Protein AF-A0A723M7U4-F1 (afdb_monomer_lite)

Foldseek 3Di:
DDDDPDDDDWVQDDDDPDPPPQLQVQLVVQQVVDPDRDCTVRNHVVSLCVVVVVDPPHDVVVVCVVPDDDDPPDPPDCCVVPHDPPD

Radius of gyration: 14.09 Å; chains: 1; bounding box: 37×31×36 Å

Secondary structure (DSSP, 8-state):
-EETTEE---SS----SSTT-HHHHHHHHHHHHSTT--TTIIIIIIHHHHHTT--TTS-HHHHHHHH----TT--TTGGGGS--S--

pLDDT: mean 97.79, std 1.57, range [86.25, 98.81]

Sequence (87 aa):
SRKGNSMSLENGIIAVNRSEHPALKKGLEIMHSKPYGDPYIDGVCGGLRHYFNCSIRHNYEEFCNFIEFKHEHIFMDTSSLTISSWR

Organism: Salmonella enterica (NCBI:txid28901)

Structure (mmCIF, N/CA/C/O backbone):
data_AF-A0A723M7U4-F1
#
_entry.id   AF-A0A723M7U4-F1
#
loop_
_atom_site.group_PDB
_atom_site.id
_atom_site.type_symbol
_atom_site.label_atom_id
_atom_site.label_alt_id
_atom_site.label_comp_id
_atom_site.label_asym_id
_atom_site.label_entity_id
_atom_site.label_seq_id
_atom_site.pdbx_PDB_ins_code
_atom_site.Cartn_x
_atom_site.Cartn_y
_a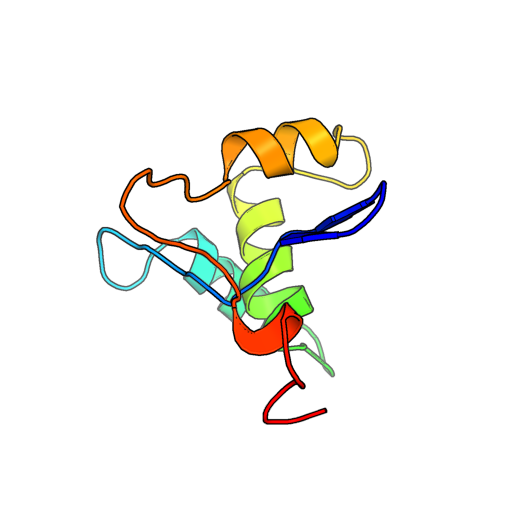tom_site.Cartn_z
_atom_site.occupancy
_atom_site.B_iso_or_equiv
_atom_site.auth_seq_id
_atom_site.auth_comp_id
_atom_site.auth_asym_id
_atom_site.auth_atom_id
_atom_site.pdbx_PDB_model_num
ATOM 1 N N . SER A 1 1 ? -4.327 5.718 5.533 1.00 95.88 1 SER A N 1
ATOM 2 C CA . SER A 1 1 ? -4.615 6.353 6.835 1.00 95.88 1 SER A CA 1
ATOM 3 C C . SER A 1 1 ? -5.274 7.700 6.616 1.00 95.88 1 SER A C 1
ATOM 5 O O . SER A 1 1 ? -4.875 8.416 5.703 1.00 95.88 1 SER A O 1
ATOM 7 N N . ARG A 1 2 ? -6.271 8.032 7.442 1.00 97.56 2 ARG A N 1
ATOM 8 C CA . ARG A 1 2 ? -6.910 9.353 7.516 1.00 97.56 2 ARG A CA 1
ATOM 9 C C . ARG A 1 2 ? -6.742 9.863 8.945 1.00 97.56 2 ARG A C 1
ATOM 11 O O . ARG A 1 2 ? -7.408 9.365 9.847 1.00 97.56 2 ARG A O 1
ATOM 18 N N . LYS A 1 3 ? -5.802 10.783 9.168 1.00 94.69 3 LYS A N 1
ATOM 19 C CA . LYS A 1 3 ? -5.490 11.338 10.496 1.00 94.69 3 LYS A CA 1
ATOM 20 C C . LYS A 1 3 ? -5.531 12.860 10.406 1.00 94.69 3 LYS A C 1
ATOM 22 O O . LYS A 1 3 ? -4.795 13.451 9.624 1.00 94.69 3 LYS A O 1
ATOM 27 N N . GLY A 1 4 ? -6.392 13.498 11.199 1.00 94.94 4 GLY A N 1
ATOM 28 C CA . GLY A 1 4 ? -6.668 14.931 11.053 1.00 94.94 4 GLY A CA 1
ATOM 29 C C . GLY A 1 4 ? -7.283 15.246 9.683 1.00 94.94 4 GLY A C 1
ATOM 30 O O . GLY A 1 4 ? -8.175 14.533 9.234 1.00 94.94 4 GLY A O 1
ATOM 31 N N . ASN A 1 5 ? -6.777 16.287 9.015 1.00 94.19 5 ASN A N 1
ATOM 32 C CA . ASN A 1 5 ? -7.257 16.736 7.699 1.00 94.19 5 ASN A CA 1
ATOM 33 C C . ASN A 1 5 ? -6.461 16.155 6.516 1.00 94.19 5 ASN A C 1
ATOM 35 O O . ASN A 1 5 ? -6.614 16.629 5.394 1.00 94.19 5 ASN A O 1
ATOM 39 N N . SER A 1 6 ? -5.576 15.180 6.744 1.00 95.69 6 SER A N 1
ATOM 40 C CA . SER A 1 6 ? -4.755 14.578 5.691 1.00 95.69 6 SER A CA 1
ATOM 41 C C . SER A 1 6 ? -5.067 13.098 5.494 1.00 95.69 6 SER A C 1
ATOM 43 O O . SER A 1 6 ? -5.537 12.394 6.398 1.00 95.69 6 SER A O 1
ATOM 45 N N . MET A 1 7 ? -4.783 12.617 4.284 1.00 97.12 7 MET A N 1
ATOM 46 C CA . MET A 1 7 ? -4.823 11.200 3.959 1.00 97.12 7 MET A CA 1
ATOM 47 C C . MET A 1 7 ? -3.546 10.765 3.254 1.00 97.12 7 MET A C 1
ATOM 49 O O . MET A 1 7 ? -2.971 11.520 2.473 1.00 97.12 7 MET A O 1
ATOM 53 N N . SER A 1 8 ? -3.144 9.531 3.529 1.00 97.56 8 SER A N 1
ATOM 54 C CA . SER A 1 8 ? -1.998 8.873 2.907 1.00 97.56 8 SER A CA 1
ATOM 55 C C . SER A 1 8 ? -2.343 7.421 2.612 1.00 97.56 8 SER A C 1
ATOM 57 O O . SER A 1 8 ? -3.055 6.776 3.392 1.00 97.56 8 SER A O 1
ATOM 59 N N . LEU A 1 9 ? -1.789 6.880 1.529 1.00 98.19 9 LEU A N 1
ATOM 60 C CA . LEU A 1 9 ? -1.610 5.431 1.402 1.00 98.19 9 LEU A CA 1
ATOM 61 C C . LEU A 1 9 ? -0.856 4.921 2.632 1.00 98.19 9 LEU A C 1
ATOM 63 O O . LEU A 1 9 ? -0.057 5.652 3.194 1.00 98.19 9 LEU A O 1
ATOM 67 N N . GLU A 1 10 ? -1.131 3.698 3.066 1.00 98.38 10 GLU A N 1
ATOM 68 C CA . GLU A 1 10 ? -0.432 3.055 4.180 1.00 98.38 10 GLU A CA 1
ATOM 69 C C . GLU A 1 10 ? -0.280 1.568 3.885 1.00 98.38 10 GLU A C 1
ATOM 71 O O . GLU A 1 10 ? -1.079 0.997 3.143 1.00 98.38 10 GLU A O 1
ATOM 76 N N . ASN A 1 11 ? 0.709 0.932 4.505 1.00 98.06 11 ASN A N 1
ATOM 77 C CA . ASN A 1 11 ? 0.946 -0.507 4.390 1.00 98.06 11 ASN A CA 1
ATOM 78 C C . ASN A 1 11 ? 0.414 -1.319 5.586 1.00 98.06 11 ASN A C 1
ATOM 80 O O . ASN A 1 11 ? 0.661 -2.520 5.653 1.00 98.06 11 ASN A O 1
ATOM 84 N N . GLY A 1 12 ? -0.336 -0.699 6.507 1.00 98.31 12 GLY A N 1
ATOM 85 C CA . GLY A 1 12 ? -0.954 -1.400 7.642 1.00 98.31 12 GLY A CA 1
ATOM 86 C C . GLY A 1 12 ? -1.956 -2.487 7.230 1.00 98.31 12 GLY A C 1
ATOM 87 O O . GLY A 1 12 ? -2.194 -3.420 7.991 1.00 98.31 12 GLY A O 1
ATOM 88 N N . ILE A 1 13 ? -2.517 -2.393 6.019 1.00 98.62 13 ILE A N 1
ATOM 89 C CA . ILE A 1 13 ? -3.310 -3.449 5.381 1.00 98.62 13 ILE A CA 1
ATOM 90 C C . ILE A 1 13 ? -2.890 -3.536 3.910 1.00 98.62 13 ILE A C 1
ATOM 92 O O . ILE A 1 13 ? -2.952 -2.542 3.189 1.00 98.62 13 ILE A O 1
ATOM 96 N N . ILE A 1 14 ? -2.501 -4.729 3.453 1.00 98.56 14 ILE A N 1
ATOM 97 C CA . ILE A 1 14 ? -2.255 -5.041 2.039 1.00 98.56 14 ILE A CA 1
ATOM 98 C C . ILE A 1 14 ? -3.046 -6.304 1.705 1.00 98.56 14 ILE A C 1
ATOM 100 O O . ILE A 1 14 ? -2.723 -7.390 2.182 1.00 98.56 14 ILE A O 1
ATOM 104 N N . ALA A 1 15 ? -4.078 -6.163 0.877 1.00 98.62 15 ALA A N 1
ATOM 105 C CA . ALA A 1 15 ? -4.878 -7.280 0.392 1.00 98.62 15 ALA A CA 1
ATOM 106 C C . ALA A 1 15 ? -4.594 -7.511 -1.096 1.00 98.62 15 ALA A C 1
ATOM 108 O O . ALA A 1 15 ? -4.715 -6.596 -1.909 1.00 98.62 15 ALA A O 1
ATOM 109 N N . VAL A 1 16 ? -4.227 -8.739 -1.457 1.00 98.19 16 VAL A N 1
ATOM 110 C CA . VAL A 1 16 ? -4.004 -9.159 -2.846 1.00 98.19 16 VAL A CA 1
ATOM 111 C C . VAL A 1 16 ? -4.723 -10.476 -3.102 1.00 98.19 16 VAL A C 1
ATOM 113 O O . VAL A 1 16 ? -4.773 -11.344 -2.236 1.00 98.19 16 VAL A O 1
ATOM 116 N N . ASN A 1 17 ? -5.274 -10.642 -4.301 1.00 98.25 17 ASN A N 1
ATOM 117 C CA . ASN A 1 17 ? -6.001 -11.855 -4.686 1.00 98.25 17 ASN A CA 1
ATOM 118 C C . ASN A 1 17 ? -5.114 -12.923 -5.350 1.00 98.25 17 ASN A C 1
ATOM 120 O O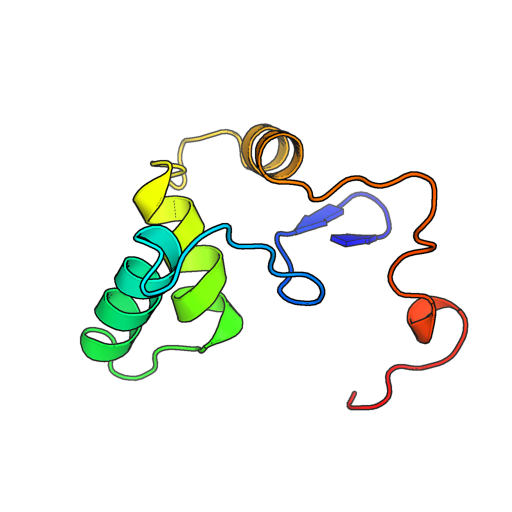 . ASN A 1 17 ? -5.607 -13.983 -5.726 1.00 98.25 17 ASN A O 1
ATOM 124 N N . ARG A 1 18 ? -3.824 -12.636 -5.551 1.00 98.44 18 ARG A N 1
ATOM 125 C CA . ARG A 1 18 ? -2.869 -13.527 -6.217 1.00 98.44 18 ARG A CA 1
ATOM 126 C C . ARG A 1 18 ? -1.444 -13.249 -5.764 1.00 98.44 18 ARG A C 1
ATOM 128 O O . ARG A 1 18 ? -1.112 -12.120 -5.396 1.00 98.44 18 ARG A O 1
ATOM 135 N N . SER A 1 19 ? -0.597 -14.267 -5.876 1.00 98.06 19 SER A N 1
ATOM 136 C CA . SER A 1 19 ? 0.852 -14.098 -5.809 1.00 98.06 19 SER A CA 1
ATOM 137 C C . SER A 1 19 ? 1.352 -13.217 -6.958 1.00 98.06 19 SER A C 1
ATOM 139 O O . SER A 1 19 ? 0.690 -13.076 -7.996 1.00 98.06 19 SER A O 1
ATOM 141 N N . GLU A 1 20 ? 2.528 -12.612 -6.759 1.00 98.06 20 GLU A N 1
ATOM 142 C CA . GLU A 1 20 ? 3.194 -11.771 -7.761 1.00 98.06 20 GLU A CA 1
ATOM 143 C C . GLU A 1 20 ? 2.276 -10.669 -8.319 1.00 98.06 20 GLU A C 1
ATOM 145 O O . GLU A 1 20 ? 2.275 -10.394 -9.523 1.00 98.06 20 GLU A O 1
ATOM 150 N N . HIS A 1 21 ? 1.447 -10.062 -7.454 1.00 98.69 21 HIS A N 1
ATOM 151 C CA . HIS A 1 21 ? 0.507 -9.027 -7.875 1.00 98.69 21 HIS A CA 1
ATOM 152 C C . HIS A 1 21 ? 1.268 -7.893 -8.588 1.00 98.69 21 HIS A C 1
ATOM 154 O O . HIS A 1 21 ? 2.223 -7.356 -8.013 1.00 98.69 21 HIS A O 1
ATOM 160 N N . PRO A 1 22 ? 0.858 -7.486 -9.806 1.00 98.75 22 PRO A N 1
ATOM 161 C CA . PRO A 1 22 ? 1.652 -6.577 -10.632 1.00 98.75 22 PRO A CA 1
ATOM 162 C C . PRO A 1 22 ? 2.014 -5.250 -9.957 1.00 98.75 22 PRO A C 1
ATOM 164 O O . PRO A 1 22 ? 3.117 -4.754 -10.156 1.00 98.75 22 PRO A O 1
ATOM 167 N N . ALA A 1 23 ? 1.135 -4.702 -9.110 1.00 98.69 23 ALA A N 1
ATOM 168 C CA 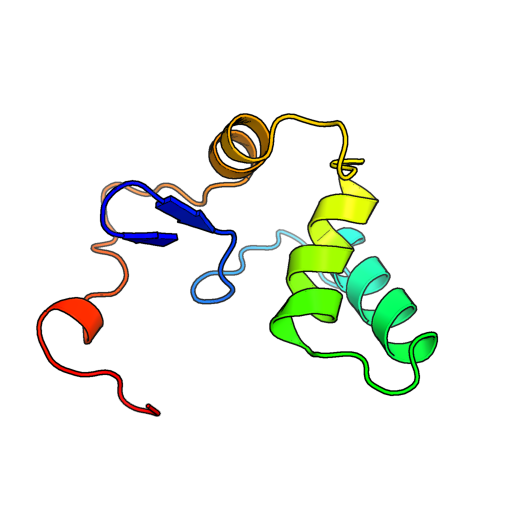. ALA A 1 23 ? 1.426 -3.471 -8.370 1.00 98.69 23 ALA A CA 1
ATOM 169 C C . ALA A 1 23 ? 2.603 -3.614 -7.388 1.00 98.69 23 ALA A C 1
ATOM 171 O O . ALA A 1 23 ? 3.464 -2.740 -7.329 1.00 98.69 23 ALA A O 1
ATOM 172 N N . LEU A 1 24 ? 2.679 -4.736 -6.663 1.00 98.81 24 LEU A N 1
ATOM 173 C CA . LEU A 1 24 ? 3.784 -5.010 -5.738 1.00 98.81 24 LEU A CA 1
ATOM 174 C C . LEU A 1 24 ? 5.057 -5.373 -6.505 1.00 98.81 24 LEU A C 1
ATOM 176 O O . LEU A 1 24 ? 6.143 -4.928 -6.150 1.00 98.81 24 LEU A O 1
ATOM 180 N N . LYS A 1 25 ? 4.922 -6.110 -7.615 1.00 98.75 25 LYS A N 1
ATOM 181 C CA . LYS A 1 25 ? 6.049 -6.410 -8.506 1.00 98.75 25 LYS A CA 1
ATOM 182 C C . LYS A 1 25 ? 6.642 -5.144 -9.128 1.00 98.75 25 LYS A C 1
ATOM 184 O O . LYS A 1 25 ? 7.857 -5.041 -9.252 1.00 98.75 25 LYS A O 1
ATOM 189 N N . LYS A 1 26 ? 5.803 -4.154 -9.448 1.00 98.81 26 LYS A N 1
ATOM 190 C CA . LYS A 1 26 ? 6.252 -2.827 -9.883 1.00 98.81 26 LYS A CA 1
ATOM 191 C C . LYS A 1 26 ? 6.981 -2.080 -8.767 1.00 98.81 26 LYS A C 1
ATOM 193 O O . LYS A 1 26 ? 7.994 -1.447 -9.036 1.00 98.81 26 LYS A O 1
ATOM 198 N N . GLY A 1 27 ? 6.507 -2.178 -7.527 1.00 98.75 27 GLY A N 1
ATOM 199 C CA . GLY A 1 27 ? 7.224 -1.656 -6.363 1.00 98.75 27 GLY A CA 1
ATOM 200 C C . GLY A 1 27 ? 8.617 -2.270 -6.205 1.00 98.75 27 GLY A C 1
ATOM 201 O O . GLY A 1 27 ? 9.598 -1.543 -6.065 1.00 98.75 27 GLY A O 1
ATOM 202 N N . LEU A 1 28 ? 8.720 -3.596 -6.331 1.00 98.75 28 LEU A N 1
ATOM 203 C CA . LEU A 1 28 ? 9.999 -4.311 -6.328 1.00 98.75 28 LEU A CA 1
ATOM 204 C C . LEU A 1 28 ? 10.922 -3.845 -7.465 1.00 98.75 28 LEU A C 1
ATOM 206 O O . LEU A 1 28 ? 12.103 -3.606 -7.239 1.00 98.75 28 LEU A O 1
ATOM 210 N N . GLU A 1 29 ? 10.383 -3.658 -8.672 1.00 98.81 29 GLU A N 1
ATOM 211 C CA . GLU A 1 29 ? 11.131 -3.118 -9.814 1.00 98.81 29 GLU A CA 1
ATOM 212 C C . GLU A 1 29 ? 11.688 -1.712 -9.522 1.00 98.81 29 GLU A C 1
ATOM 214 O O . GLU A 1 29 ? 12.855 -1.438 -9.799 1.00 98.81 29 GLU A O 1
ATOM 219 N N . ILE A 1 30 ? 10.886 -0.830 -8.912 1.00 98.69 30 ILE A N 1
ATOM 220 C CA . ILE A 1 30 ? 11.329 0.514 -8.512 1.00 98.69 30 ILE A CA 1
ATOM 221 C C . ILE A 1 30 ? 12.464 0.416 -7.490 1.00 98.69 30 ILE A C 1
ATOM 223 O O . ILE A 1 30 ? 13.471 1.109 -7.633 1.00 98.69 30 ILE A O 1
ATOM 227 N N . MET A 1 31 ? 12.327 -0.447 -6.484 1.00 98.62 31 MET A N 1
ATOM 228 C CA . MET A 1 31 ? 13.353 -0.637 -5.457 1.00 98.62 31 MET A CA 1
ATOM 229 C C . MET A 1 31 ? 14.647 -1.232 -6.016 1.00 98.62 31 MET A C 1
ATOM 231 O O . MET A 1 31 ? 15.722 -0.838 -5.585 1.00 98.62 31 MET A O 1
ATOM 235 N N . HIS A 1 32 ? 14.568 -2.132 -6.998 1.00 98.50 32 HIS A N 1
ATOM 236 C CA . HIS A 1 32 ? 15.750 -2.645 -7.697 1.00 98.50 32 HIS A CA 1
ATOM 237 C C . HIS A 1 32 ? 16.460 -1.566 -8.524 1.00 98.50 32 HIS A C 1
ATOM 239 O O . HIS A 1 32 ? 17.668 -1.645 -8.730 1.00 98.50 32 HIS A O 1
ATOM 245 N N . SER A 1 33 ? 15.720 -0.571 -9.019 1.00 98.44 33 SER A N 1
ATOM 246 C CA . SER A 1 33 ? 16.282 0.512 -9.827 1.00 98.44 33 SER A CA 1
ATOM 247 C C . SER A 1 33 ? 16.805 1.687 -8.999 1.00 98.44 33 SER A C 1
ATOM 249 O O . SER A 1 33 ? 17.682 2.409 -9.476 1.00 98.44 33 SER A O 1
ATOM 251 N N . LYS A 1 34 ? 16.247 1.948 -7.813 1.00 97.56 34 LYS A N 1
ATOM 252 C CA . LYS A 1 34 ? 16.627 3.093 -6.977 1.00 97.56 34 LYS A CA 1
ATOM 253 C C . LYS A 1 34 ? 17.741 2.713 -5.996 1.00 97.56 34 LYS A C 1
ATOM 255 O O . LYS A 1 34 ? 17.586 1.736 -5.273 1.00 97.56 34 LYS A O 1
ATOM 260 N N . PRO A 1 35 ? 18.811 3.523 -5.865 1.00 96.69 35 PRO A N 1
ATOM 261 C CA . PRO A 1 35 ? 19.923 3.215 -4.958 1.00 96.69 35 PRO A CA 1
ATOM 262 C C . PRO A 1 35 ? 19.513 3.185 -3.476 1.00 96.69 35 PRO A C 1
ATOM 264 O O . PRO A 1 35 ? 20.133 2.483 -2.686 1.00 96.69 35 PRO A O 1
ATOM 267 N N . TYR A 1 36 ? 18.463 3.926 -3.110 1.00 97.44 36 TYR A N 1
ATOM 268 C CA . TYR A 1 36 ? 17.928 4.020 -1.749 1.0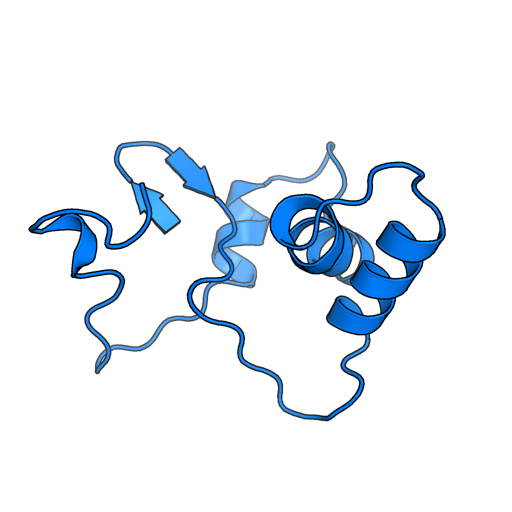0 97.44 36 TYR A CA 1
ATOM 269 C C . TYR A 1 36 ? 16.414 3.781 -1.752 1.00 97.44 36 TYR A C 1
ATOM 271 O O . TYR A 1 36 ? 15.648 4.613 -1.271 1.00 97.44 36 TYR A O 1
ATOM 279 N N . GLY A 1 37 ? 15.978 2.693 -2.393 1.00 97.38 37 GLY A N 1
ATOM 280 C CA . GLY A 1 37 ? 14.564 2.333 -2.454 1.00 97.38 37 GLY A CA 1
ATOM 281 C C . GLY A 1 37 ? 13.999 2.040 -1.064 1.00 97.38 37 GLY A C 1
ATOM 282 O O . GLY A 1 37 ? 14.464 1.119 -0.394 1.00 97.38 37 GLY A O 1
ATOM 283 N N . ASP A 1 38 ? 12.987 2.795 -0.644 1.00 98.56 38 ASP A N 1
ATOM 284 C CA . ASP A 1 38 ? 12.307 2.558 0.629 1.00 98.56 38 ASP A CA 1
ATOM 285 C C . ASP A 1 38 ? 11.162 1.540 0.443 1.00 98.56 38 ASP A C 1
ATOM 287 O O . ASP A 1 38 ? 10.311 1.722 -0.436 1.00 98.56 38 ASP A O 1
ATOM 291 N N . PRO A 1 39 ? 11.090 0.467 1.254 1.00 98.62 39 PRO A N 1
ATOM 292 C CA . PRO A 1 39 ? 10.059 -0.559 1.101 1.00 98.62 39 PRO A CA 1
ATOM 293 C C . PRO A 1 39 ? 8.621 -0.035 1.156 1.00 98.62 39 PRO A C 1
ATOM 295 O O . PRO A 1 39 ? 7.739 -0.582 0.494 1.00 98.62 39 PRO A O 1
ATOM 298 N N . TYR A 1 40 ? 8.366 1.024 1.922 1.00 98.56 40 TYR A N 1
ATOM 299 C CA . TYR A 1 40 ? 7.039 1.607 2.055 1.00 98.56 40 TYR A CA 1
ATOM 300 C C . TYR A 1 40 ? 6.757 2.631 0.945 1.00 98.56 40 TYR A C 1
ATOM 302 O O . TYR A 1 40 ? 5.790 2.484 0.190 1.00 98.56 40 TYR A O 1
ATOM 310 N N . ILE A 1 41 ? 7.610 3.645 0.806 1.00 98.38 41 ILE A N 1
ATOM 311 C CA . ILE A 1 41 ? 7.439 4.753 -0.137 1.00 98.38 41 ILE A CA 1
ATOM 312 C C . ILE A 1 41 ? 7.551 4.260 -1.581 1.00 98.38 41 ILE A C 1
ATOM 314 O O . ILE A 1 41 ? 6.743 4.656 -2.419 1.00 98.38 41 ILE A O 1
ATOM 318 N N . ASP A 1 42 ? 8.506 3.386 -1.890 1.00 98.38 42 ASP A N 1
ATOM 319 C CA . ASP A 1 42 ? 8.730 2.893 -3.249 1.00 98.38 42 ASP A CA 1
ATOM 320 C C . ASP A 1 42 ? 8.048 1.546 -3.490 1.00 98.38 42 ASP A C 1
ATOM 322 O O . ASP A 1 42 ? 7.300 1.395 -4.461 1.00 98.38 42 ASP A O 1
ATOM 326 N N . GLY A 1 43 ? 8.259 0.590 -2.583 1.00 98.50 43 GLY A N 1
ATOM 327 C CA . GLY A 1 43 ? 7.761 -0.780 -2.723 1.00 98.50 43 GLY A CA 1
ATOM 328 C C . GLY A 1 43 ? 6.235 -0.896 -2.687 1.00 98.50 43 GLY A C 1
ATOM 329 O O . GLY A 1 43 ? 5.661 -1.727 -3.391 1.00 98.50 43 GLY A O 1
ATOM 330 N N . VAL A 1 44 ? 5.557 -0.037 -1.920 1.00 98.69 44 VAL A N 1
ATOM 331 C CA . VAL A 1 44 ? 4.090 -0.039 -1.816 1.00 98.69 44 VAL A CA 1
ATOM 332 C C . VAL A 1 44 ? 3.498 1.187 -2.499 1.00 98.69 44 VAL A C 1
ATOM 334 O O . VAL A 1 44 ? 2.805 1.057 -3.509 1.00 98.69 44 VAL A O 1
ATOM 337 N N . CYS A 1 45 ? 3.783 2.387 -1.989 1.00 98.50 45 CYS A N 1
ATOM 338 C CA . CYS A 1 45 ? 3.166 3.618 -2.483 1.00 98.50 45 CYS A CA 1
ATOM 339 C C . CYS A 1 45 ? 3.561 3.906 -3.939 1.00 98.50 45 CYS A C 1
ATOM 341 O O . CYS A 1 45 ? 2.697 4.197 -4.770 1.00 98.50 45 CYS A O 1
ATOM 343 N N . GLY A 1 46 ? 4.847 3.784 -4.269 1.00 98.50 46 GLY A N 1
ATOM 344 C CA . GLY A 1 46 ? 5.374 3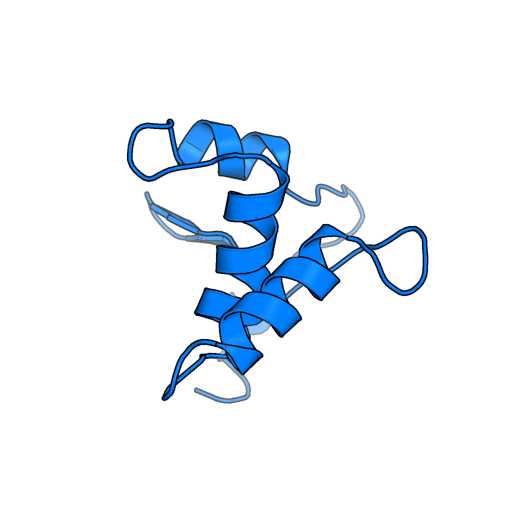.943 -5.623 1.00 98.50 46 GLY A CA 1
ATOM 345 C C . GLY A 1 46 ? 4.820 2.896 -6.587 1.00 98.50 46 GLY A C 1
ATOM 346 O O . GLY A 1 46 ? 4.312 3.255 -7.650 1.00 98.50 46 GLY A O 1
ATOM 347 N N . GLY A 1 47 ? 4.844 1.620 -6.192 1.00 98.69 47 GLY A N 1
ATOM 348 C CA . GLY A 1 47 ? 4.291 0.510 -6.973 1.00 98.69 47 GLY A CA 1
ATOM 349 C C . GLY A 1 47 ? 2.804 0.682 -7.305 1.00 98.69 47 GLY A C 1
ATOM 350 O O . GLY A 1 47 ? 2.421 0.603 -8.474 1.00 98.69 47 GLY A O 1
ATOM 351 N N . LEU A 1 48 ? 1.972 0.998 -6.305 1.00 98.81 48 LEU A N 1
ATOM 352 C CA . LEU A 1 48 ? 0.536 1.250 -6.485 1.00 98.81 48 LEU A CA 1
ATOM 353 C C . LEU A 1 48 ? 0.280 2.435 -7.416 1.00 98.81 48 LEU A C 1
ATOM 355 O O . LEU A 1 48 ? -0.486 2.316 -8.374 1.00 98.81 48 LEU A O 1
ATOM 359 N N . ARG A 1 49 ? 0.944 3.569 -7.169 1.00 98.62 49 ARG A N 1
ATOM 360 C CA . ARG A 1 49 ? 0.781 4.768 -7.997 1.00 98.62 49 ARG A CA 1
ATOM 361 C C . ARG A 1 49 ? 1.212 4.526 -9.437 1.00 98.62 49 ARG A C 1
ATOM 363 O O . ARG A 1 49 ? 0.534 4.987 -10.346 1.00 98.62 49 ARG A O 1
ATOM 370 N N . HIS A 1 50 ? 2.302 3.797 -9.660 1.00 98.56 50 HIS A N 1
ATOM 371 C CA . HIS A 1 50 ? 2.755 3.478 -11.009 1.00 98.56 50 HIS A CA 1
ATOM 372 C C . HIS A 1 50 ? 1.798 2.506 -11.712 1.00 98.56 50 HIS A C 1
ATOM 374 O O . HIS A 1 50 ? 1.501 2.689 -12.890 1.00 98.56 50 HIS A O 1
ATOM 380 N N . TYR A 1 51 ? 1.305 1.479 -11.019 1.00 98.56 51 TYR A N 1
ATOM 381 C CA . TYR A 1 51 ? 0.404 0.487 -11.608 1.00 98.56 51 TYR A CA 1
ATOM 382 C C . TYR A 1 51 ? -0.954 1.080 -12.005 1.00 98.56 51 TYR A C 1
ATOM 384 O O . TYR A 1 51 ? -1.463 0.782 -13.080 1.00 98.56 51 TYR A O 1
ATOM 392 N N . PHE A 1 52 ? -1.506 1.968 -11.176 1.00 98.50 52 PHE A N 1
ATOM 393 C CA . PHE A 1 52 ? -2.779 2.651 -11.435 1.00 98.50 52 PHE A CA 1
ATOM 394 C C . PHE A 1 52 ? -2.625 4.031 -12.096 1.00 98.50 52 PHE A C 1
ATOM 396 O O . PHE A 1 52 ? -3.588 4.787 -12.174 1.00 98.50 52 PHE A O 1
ATOM 403 N N . ASN A 1 53 ? -1.424 4.378 -12.567 1.00 98.06 53 ASN A N 1
ATOM 404 C CA . ASN A 1 53 ? -1.122 5.651 -13.230 1.00 98.06 53 ASN A CA 1
ATOM 405 C C . ASN A 1 53 ? -1.461 6.925 -12.411 1.00 98.06 53 ASN A C 1
ATOM 407 O O . ASN A 1 53 ? -1.734 7.986 -12.968 1.00 98.06 53 ASN A O 1
ATOM 411 N N . CYS A 1 54 ? -1.381 6.871 -11.080 1.00 98.06 54 CYS A N 1
ATOM 412 C CA . CYS A 1 54 ? -1.542 8.038 -10.208 1.00 98.06 54 CYS A CA 1
ATOM 413 C C . CYS A 1 54 ? -0.245 8.871 -10.133 1.00 98.06 54 CYS A C 1
ATOM 415 O O . CYS A 1 54 ? 0.503 8.858 -9.142 1.00 98.06 54 CYS A O 1
ATOM 417 N N . SER A 1 55 ? 0.031 9.627 -11.195 1.00 95.94 55 SER A N 1
ATOM 418 C CA . SER A 1 55 ? 1.157 10.572 -11.246 1.00 95.94 55 SER A CA 1
ATOM 419 C C . SER A 1 55 ? 0.974 11.764 -10.289 1.00 95.94 55 SER A C 1
ATOM 421 O O . SER A 1 55 ? -0.071 11.932 -9.669 1.00 95.94 55 SER A O 1
ATOM 423 N N . ILE A 1 56 ? 1.986 12.630 -10.169 1.00 95.25 56 ILE A N 1
ATOM 424 C CA . ILE A 1 56 ? 1.913 13.868 -9.361 1.00 95.25 56 ILE A CA 1
ATOM 425 C C . ILE A 1 56 ? 0.874 14.888 -9.862 1.00 95.25 56 ILE A C 1
ATOM 427 O O . ILE A 1 56 ? 0.598 15.856 -9.166 1.00 95.25 56 ILE A O 1
ATOM 431 N N . ARG A 1 57 ? 0.333 14.701 -11.074 1.00 96.62 57 ARG A N 1
ATOM 432 C CA . ARG A 1 57 ? -0.700 15.570 -11.659 1.00 96.62 57 ARG A CA 1
ATOM 433 C C . ARG A 1 57 ? -2.125 15.080 -11.387 1.00 96.62 57 ARG A C 1
ATOM 435 O O . ARG A 1 57 ? -3.065 15.803 -11.689 1.00 96.62 57 ARG A O 1
ATOM 442 N N . HIS A 1 58 ? -2.281 13.861 -10.872 1.00 97.50 58 HIS A N 1
ATOM 443 C CA . HIS A 1 58 ? -3.588 13.304 -10.527 1.00 97.50 58 HIS A CA 1
ATOM 444 C C . HIS A 1 58 ? -4.005 13.740 -9.123 1.00 97.50 58 HIS A C 1
ATOM 446 O O . HIS A 1 58 ? -3.158 14.042 -8.279 1.00 97.50 58 HIS A O 1
ATOM 452 N N . ASN A 1 59 ? -5.314 13.736 -8.863 1.00 97.69 59 ASN A N 1
ATOM 453 C CA . ASN A 1 59 ? -5.839 13.996 -7.533 1.00 97.69 59 ASN A CA 1
ATOM 454 C C . ASN A 1 59 ? -5.496 12.823 -6.598 1.00 97.69 59 ASN A C 1
ATOM 456 O O . ASN A 1 59 ? -5.989 11.705 -6.752 1.00 97.69 59 ASN A O 1
ATOM 460 N N . TYR A 1 60 ? -4.631 13.085 -5.620 1.00 97.81 60 TYR A N 1
ATOM 461 C CA . TYR A 1 60 ? -4.177 12.065 -4.680 1.00 97.81 60 TYR A CA 1
ATOM 462 C C . TYR A 1 60 ? -5.282 11.595 -3.726 1.00 97.81 60 TYR A C 1
ATOM 464 O O . TYR A 1 60 ? -5.288 10.431 -3.328 1.00 97.81 60 TYR A O 1
ATOM 472 N N . GLU A 1 61 ? -6.234 12.463 -3.385 1.00 97.56 61 GLU A N 1
ATOM 473 C CA . GLU A 1 61 ? -7.362 12.106 -2.523 1.00 97.56 61 GLU A CA 1
ATOM 474 C C . GLU A 1 61 ? -8.328 11.166 -3.240 1.00 97.56 61 GLU A C 1
ATOM 476 O O . GLU A 1 61 ? -8.780 10.178 -2.664 1.00 97.56 61 GLU A O 1
ATOM 481 N N . GLU A 1 62 ? -8.586 11.426 -4.523 1.00 98.25 62 GLU A N 1
ATOM 482 C CA . GLU A 1 62 ? -9.369 10.531 -5.376 1.00 98.25 62 GLU A CA 1
ATOM 483 C C . GLU A 1 62 ? -8.712 9.148 -5.467 1.00 98.25 62 GLU A C 1
ATOM 485 O O . GLU A 1 62 ? -9.380 8.131 -5.275 1.00 98.25 62 GLU A O 1
ATOM 490 N N . PHE A 1 63 ? -7.389 9.099 -5.657 1.00 98.44 63 PHE A N 1
ATOM 491 C CA . PHE A 1 63 ? -6.654 7.836 -5.676 1.00 98.44 63 PHE A CA 1
ATOM 492 C C . PHE A 1 63 ? -6.701 7.101 -4.331 1.00 98.44 63 PHE A C 1
ATOM 494 O O . PHE A 1 63 ? -6.922 5.890 -4.298 1.00 98.44 63 PHE A O 1
ATOM 501 N N . CYS A 1 64 ? -6.543 7.821 -3.216 1.00 98.44 64 CYS A N 1
ATOM 502 C CA . CYS A 1 64 ? -6.689 7.246 -1.882 1.00 98.44 64 CYS A CA 1
ATOM 503 C C . CYS A 1 64 ? -8.089 6.658 -1.680 1.00 98.44 64 CYS A C 1
ATOM 505 O O . CYS A 1 64 ? -8.199 5.535 -1.205 1.00 98.44 64 CYS A O 1
ATOM 507 N N . ASN A 1 65 ? -9.147 7.372 -2.079 1.00 98.25 65 ASN A N 1
ATOM 508 C CA . ASN A 1 65 ? -10.528 6.889 -1.994 1.00 98.25 65 ASN A CA 1
ATOM 509 C C . ASN A 1 65 ? -10.760 5.628 -2.841 1.00 98.25 65 ASN A C 1
ATOM 511 O O . ASN A 1 65 ? -11.503 4.743 -2.416 1.00 98.25 65 ASN A O 1
ATOM 515 N N . PHE A 1 66 ? -10.146 5.564 -4.027 1.00 98.50 66 PHE A N 1
ATOM 516 C CA . PHE A 1 66 ? -10.251 4.440 -4.957 1.00 98.50 66 PHE A CA 1
ATOM 517 C C . PHE A 1 66 ? -9.614 3.157 -4.406 1.00 98.50 66 PHE A C 1
ATOM 519 O O . PHE A 1 66 ? -10.200 2.085 -4.530 1.00 98.50 66 PHE A O 1
ATOM 526 N N . ILE A 1 67 ? -8.428 3.259 -3.798 1.00 98.12 67 ILE A N 1
ATOM 527 C CA . ILE A 1 67 ? -7.642 2.092 -3.360 1.00 98.12 67 ILE A CA 1
ATOM 528 C C . ILE 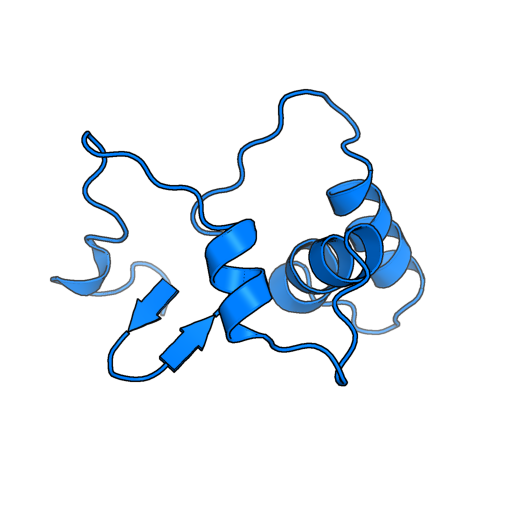A 1 67 ? -7.804 1.758 -1.868 1.00 98.12 67 ILE A C 1
ATOM 530 O O . ILE A 1 67 ? -7.158 0.845 -1.355 1.00 98.12 67 ILE A O 1
ATOM 534 N N . GLU A 1 68 ? -8.645 2.499 -1.148 1.00 98.50 68 GLU A N 1
ATOM 535 C CA . GLU A 1 68 ? -8.881 2.294 0.280 1.00 98.50 68 GLU A CA 1
ATOM 536 C C . GLU A 1 68 ? -9.484 0.910 0.549 1.00 98.50 68 GLU A C 1
ATOM 538 O O . GLU A 1 68 ? -10.576 0.581 0.082 1.00 98.50 68 GLU A O 1
ATOM 543 N N . PHE A 1 69 ? -8.802 0.112 1.371 1.00 98.56 69 PHE A N 1
ATOM 544 C CA . PHE A 1 69 ? -9.398 -1.088 1.942 1.00 98.56 69 PHE A CA 1
ATOM 545 C C . PHE A 1 69 ? -10.426 -0.667 3.000 1.00 98.56 69 PHE A C 1
ATOM 547 O O . PHE A 1 69 ? -10.053 -0.200 4.075 1.00 98.56 69 PHE A O 1
ATOM 554 N N . LYS A 1 70 ? -11.718 -0.814 2.689 1.00 98.19 70 LYS A N 1
ATOM 555 C CA . LYS A 1 70 ? -12.845 -0.499 3.581 1.00 98.19 70 LYS A CA 1
ATOM 556 C C . LYS A 1 70 ? -13.495 -1.785 4.068 1.00 98.19 70 LYS A C 1
ATOM 558 O O . LYS A 1 70 ? -13.769 -2.674 3.266 1.00 98.19 70 LYS A O 1
ATOM 563 N N . HIS A 1 71 ? -13.771 -1.875 5.365 1.00 98.00 71 HIS A N 1
ATOM 564 C CA . HIS A 1 71 ? -14.467 -3.024 5.932 1.00 98.00 71 HIS A CA 1
ATOM 565 C C . HIS A 1 71 ? -15.167 -2.653 7.244 1.00 98.00 71 HIS A C 1
ATOM 567 O O . HIS A 1 71 ? -14.516 -2.166 8.165 1.00 98.00 71 HIS A O 1
ATOM 573 N N . GLU A 1 72 ? -16.471 -2.916 7.353 1.00 97.75 72 GLU A N 1
ATOM 574 C CA . GLU A 1 72 ? -17.287 -2.523 8.519 1.00 97.75 72 GLU A CA 1
ATOM 575 C C . GLU A 1 72 ? -16.912 -3.293 9.793 1.00 97.75 72 GLU A C 1
ATOM 577 O O . GLU A 1 72 ? -16.968 -2.755 10.894 1.00 97.75 72 GLU A O 1
ATOM 582 N N . HIS A 1 73 ? -16.464 -4.543 9.652 1.00 97.94 73 HIS A N 1
ATOM 583 C CA . HIS A 1 73 ? -16.097 -5.395 10.792 1.00 97.94 73 HIS A CA 1
ATOM 584 C C . HIS A 1 73 ? -14.623 -5.294 11.217 1.00 97.94 73 HIS A C 1
ATOM 586 O O . HIS A 1 73 ? -14.127 -6.184 11.904 1.00 97.94 73 HIS A O 1
ATOM 592 N N . ILE A 1 74 ? -13.892 -4.261 10.786 1.00 98.06 74 ILE A N 1
ATOM 593 C CA . ILE A 1 74 ? -12.497 -4.045 11.195 1.00 98.06 74 ILE A CA 1
ATOM 594 C C . ILE A 1 74 ? -12.363 -2.638 11.771 1.00 98.06 74 ILE A C 1
ATOM 596 O O . ILE A 1 74 ? -12.457 -1.651 11.044 1.00 98.06 74 ILE A O 1
ATOM 600 N N . PHE A 1 75 ? -12.076 -2.544 13.072 1.00 97.94 75 PHE A N 1
ATOM 601 C CA . PHE A 1 75 ? -11.702 -1.276 13.693 1.00 97.94 75 PHE A CA 1
ATOM 602 C C . PHE A 1 75 ? -10.206 -1.015 13.462 1.00 97.94 75 PHE A C 1
ATOM 604 O O . PHE A 1 75 ? -9.346 -1.643 14.078 1.00 97.94 75 PHE A O 1
ATOM 611 N N . MET A 1 76 ? -9.902 -0.153 12.489 1.00 98.19 76 MET A N 1
ATOM 612 C CA . MET A 1 76 ? -8.553 0.020 11.937 1.00 98.19 76 MET A CA 1
ATOM 613 C C . MET A 1 76 ? -7.636 0.875 12.828 1.00 98.19 76 MET A C 1
ATOM 615 O O . MET A 1 76 ? -8.068 1.875 13.391 1.00 98.19 76 MET A O 1
ATOM 619 N N . ASP A 1 77 ? -6.347 0.508 12.882 1.00 97.50 77 ASP A N 1
ATOM 620 C CA . ASP A 1 77 ? -5.251 1.256 13.533 1.00 97.50 77 ASP A CA 1
ATOM 621 C C . ASP A 1 77 ? -5.524 1.691 14.989 1.00 97.50 77 ASP A C 1
ATOM 623 O O . ASP A 1 77 ? -5.305 2.838 15.386 1.00 97.50 77 ASP A O 1
ATOM 627 N N . THR A 1 78 ? -5.961 0.755 15.832 1.00 98.19 78 THR A N 1
ATOM 628 C CA . THR A 1 78 ? -6.211 1.013 17.262 1.00 98.19 78 THR A CA 1
ATOM 629 C C . THR A 1 78 ? -4.952 1.345 18.064 1.00 98.19 78 THR A C 1
ATOM 631 O O . THR A 1 78 ? -5.071 1.880 19.162 1.00 98.19 78 THR A O 1
ATOM 634 N N . SER A 1 79 ? -3.749 1.136 17.508 1.00 98.06 79 SER A N 1
ATOM 635 C CA . SER A 1 79 ? -2.497 1.646 18.093 1.00 98.06 79 SER A CA 1
ATOM 636 C C . SER A 1 79 ? -2.520 3.171 18.276 1.00 98.06 79 SER A C 1
ATOM 638 O O . SER A 1 79 ? -1.884 3.708 19.179 1.00 98.06 79 SER A O 1
ATOM 640 N N . SER A 1 80 ? -3.317 3.877 17.464 1.00 97.25 80 SER A N 1
ATOM 641 C CA . SER A 1 80 ? -3.526 5.321 17.586 1.00 97.25 80 SER A CA 1
ATOM 642 C C . SER A 1 80 ? -4.316 5.743 18.830 1.00 97.25 80 SER A C 1
ATOM 644 O O . SER A 1 80 ? -4.237 6.905 19.220 1.00 97.25 80 SER A O 1
ATOM 646 N N . LEU A 1 81 ? -5.050 4.821 19.463 1.00 97.88 81 LEU A N 1
ATOM 647 C CA . LEU A 1 81 ? -5.747 5.065 20.730 1.00 97.88 81 LEU A CA 1
ATOM 648 C C . LEU A 1 81 ? -4.806 4.963 21.936 1.00 97.88 81 LEU A C 1
ATOM 650 O O . LEU A 1 81 ? -5.171 5.368 23.037 1.00 97.88 81 LEU A O 1
ATOM 654 N N . THR A 1 82 ? -3.615 4.395 21.738 1.00 97.75 82 THR A N 1
ATOM 655 C CA . THR A 1 82 ? -2.595 4.229 22.770 1.00 97.75 82 THR A CA 1
ATOM 656 C C . THR A 1 82 ? -1.275 4.818 22.276 1.00 97.75 82 THR A C 1
ATOM 658 O O . THR A 1 82 ? -1.140 6.035 22.167 1.00 97.75 82 THR A O 1
ATOM 661 N N . ILE A 1 83 ? -0.299 3.968 21.977 1.00 97.19 83 ILE A N 1
ATOM 662 C CA . ILE A 1 83 ? 0.999 4.334 21.433 1.00 97.19 83 ILE A CA 1
ATOM 663 C C . ILE A 1 83 ? 1.379 3.338 20.339 1.00 97.19 83 ILE A C 1
ATOM 665 O O . ILE A 1 83 ? 0.991 2.168 20.360 1.00 97.19 83 ILE A O 1
ATOM 669 N N . SER A 1 84 ? 2.174 3.810 19.383 1.00 97.50 84 SER A N 1
ATOM 670 C CA . SER A 1 84 ? 2.794 2.935 18.390 1.00 97.50 84 SER A CA 1
ATOM 671 C C . SER A 1 84 ? 3.732 1.940 19.073 1.00 97.50 84 SER A C 1
ATOM 673 O O . SER A 1 84 ? 4.421 2.286 20.027 1.00 97.50 84 SER A O 1
ATOM 675 N N . SER A 1 85 ? 3.814 0.723 18.545 1.00 98.19 85 SER A N 1
ATOM 676 C CA . SER A 1 85 ? 4.698 -0.324 19.068 1.00 98.19 85 SER A CA 1
ATOM 677 C C . SER A 1 85 ? 6.152 -0.227 18.584 1.00 98.19 85 SER A C 1
ATOM 679 O O . SER A 1 85 ? 6.987 -1.011 19.025 1.00 98.19 85 SER A O 1
ATOM 681 N N . TRP A 1 86 ? 6.456 0.694 17.666 1.00 96.44 86 TRP A N 1
ATOM 682 C CA . TRP A 1 86 ? 7.769 0.804 17.008 1.00 96.44 86 TRP A CA 1
ATOM 683 C C . TRP A 1 86 ? 8.235 2.245 16.750 1.00 96.44 86 TRP A C 1
ATOM 685 O O . TRP A 1 86 ? 9.255 2.433 16.091 1.00 96.44 86 TRP A O 1
ATOM 695 N N . ARG A 1 87 ? 7.483 3.254 17.216 1.00 86.25 87 ARG A N 1
ATOM 696 C CA . ARG A 1 87 ? 7.896 4.667 17.113 1.00 86.25 87 ARG A CA 1
ATOM 697 C C . ARG A 1 87 ? 8.555 5.130 18.398 1.00 86.25 87 ARG A C 1
ATOM 699 O O . ARG A 1 87 ? 8.112 4.648 19.462 1.00 86.25 87 ARG A O 1
#

InterPro domains:
  IPR057545 Protein-arginine N-acetylglucosaminyltransferase SseK/NleB [PF24688] (1-86)